Protein AF-A0A8T3PQI6-F1 (afdb_monomer)

Sequence (76 aa):
MSWNTAAAGTIA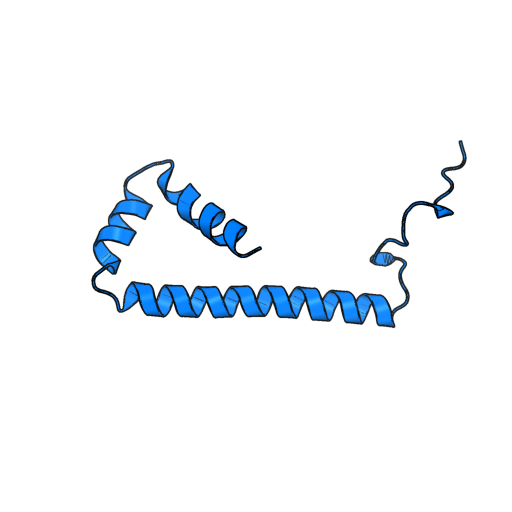AEAPASARVAFIRKTYLHLGGAVLAFIAVEAALITSPLAQPIVQTLLGGRMSWLIVPAAFMAVG

Solvent-accessible surface area (backbone atoms only — not comparable to full-atom values): 4563 Å² total; per-residue (Å²): 135,83,81,70,59,90,79,54,77,76,50,70,87,76,39,58,70,71,57,37,52,53,50,52,52,50,54,51,50,51,50,51,48,52,52,53,51,48,52,53,50,50,55,53,41,67,75,36,91,55,34,63,64,48,52,49,49,51,70,67,44,96,66,36,56,55,52,56,59,51,57,55,58,74,74,106

Structure (mmCIF, N/CA/C/O backbone):
data_AF-A0A8T3PQI6-F1
#
_entry.id   AF-A0A8T3PQI6-F1
#
loop_
_atom_site.group_PDB
_atom_site.id
_atom_site.type_symbol
_atom_site.label_atom_id
_atom_site.label_alt_id
_atom_site.label_comp_id
_atom_site.label_asym_id
_atom_site.label_entity_id
_atom_site.label_seq_id
_atom_site.pdbx_PDB_ins_code
_atom_site.Cartn_x
_atom_site.Cartn_y
_atom_site.Cartn_z
_atom_site.occupancy
_atom_site.B_iso_or_equiv
_atom_site.auth_seq_id
_atom_site.auth_comp_id
_atom_site.auth_asym_id
_atom_site.auth_atom_id
_atom_site.pdbx_PDB_model_num
ATOM 1 N N . MET A 1 1 ? 41.956 0.620 -13.858 1.00 51.75 1 MET A N 1
ATOM 2 C CA . MET A 1 1 ? 41.021 -0.305 -13.185 1.00 51.75 1 MET A CA 1
ATOM 3 C C . MET A 1 1 ? 39.804 -0.446 -14.091 1.00 51.75 1 MET A C 1
ATOM 5 O O . MET A 1 1 ? 38.945 0.423 -14.081 1.00 51.75 1 MET A O 1
ATOM 9 N N . SER A 1 2 ? 39.811 -1.430 -14.996 1.00 59.12 2 SER A N 1
ATOM 10 C CA . SER A 1 2 ? 38.696 -1.676 -15.918 1.00 59.12 2 SER A CA 1
ATOM 11 C C . SER A 1 2 ? 37.634 -2.486 -15.185 1.00 59.12 2 SER A C 1
ATOM 13 O O . SER A 1 2 ? 37.828 -3.673 -14.919 1.00 59.12 2 SER A O 1
AT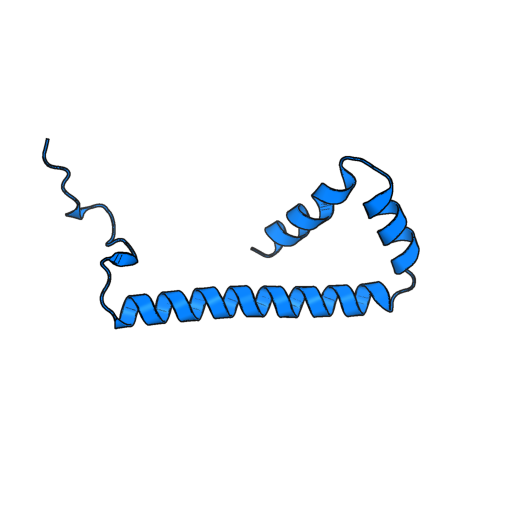OM 15 N N . TRP A 1 3 ? 36.530 -1.843 -14.821 1.00 62.12 3 TRP A N 1
ATOM 16 C CA . TRP A 1 3 ? 35.354 -2.545 -14.327 1.00 62.12 3 TRP A CA 1
ATOM 17 C C . TRP A 1 3 ? 34.801 -3.386 -15.485 1.00 62.12 3 TRP A C 1
ATOM 19 O O . TRP A 1 3 ? 34.172 -2.856 -16.395 1.00 62.12 3 TRP A O 1
ATOM 29 N N . ASN A 1 4 ? 35.103 -4.687 -15.496 1.00 58.84 4 ASN A N 1
ATOM 30 C CA . ASN A 1 4 ? 34.467 -5.648 -16.393 1.00 58.84 4 ASN A CA 1
ATOM 31 C C . ASN A 1 4 ? 32.977 -5.715 -16.027 1.00 58.84 4 ASN A C 1
ATOM 33 O O . ASN A 1 4 ? 32.572 -6.474 -15.149 1.00 58.84 4 ASN A O 1
ATOM 37 N N . THR A 1 5 ? 32.156 -4.920 -16.710 1.00 60.41 5 THR A N 1
ATOM 38 C CA . THR A 1 5 ? 30.688 -4.928 -16.608 1.00 60.41 5 THR A CA 1
ATOM 39 C C . THR A 1 5 ? 30.065 -6.238 -17.097 1.00 60.41 5 THR A C 1
ATOM 41 O O . THR A 1 5 ? 28.885 -6.464 -16.883 1.00 60.41 5 THR A O 1
ATOM 44 N N . ALA A 1 6 ? 30.857 -7.150 -17.669 1.00 53.91 6 ALA A N 1
ATOM 45 C CA . ALA A 1 6 ? 30.417 -8.463 -18.135 1.00 53.91 6 ALA A CA 1
ATOM 46 C C . ALA A 1 6 ? 29.830 -9.378 -17.035 1.00 53.91 6 ALA A C 1
ATOM 48 O O . ALA A 1 6 ? 29.143 -10.339 -17.367 1.00 53.91 6 ALA A O 1
ATOM 49 N N . ALA A 1 7 ? 30.076 -9.096 -15.746 1.00 55.03 7 ALA A N 1
ATOM 50 C CA . ALA A 1 7 ? 29.527 -9.866 -14.621 1.00 55.03 7 ALA A CA 1
ATOM 51 C C . ALA A 1 7 ? 28.351 -9.180 -13.893 1.00 55.03 7 ALA A C 1
ATOM 53 O O . ALA A 1 7 ? 27.663 -9.827 -13.104 1.00 55.03 7 ALA A O 1
ATOM 54 N N . ALA A 1 8 ? 28.093 -7.895 -14.152 1.00 59.19 8 ALA A N 1
ATOM 55 C CA . ALA A 1 8 ? 26.905 -7.207 -13.659 1.00 59.19 8 ALA A CA 1
ATOM 56 C C . ALA A 1 8 ? 25.837 -7.323 -14.749 1.00 59.19 8 ALA A C 1
ATOM 58 O O . ALA A 1 8 ? 26.026 -6.803 -15.844 1.00 59.19 8 ALA A O 1
ATOM 59 N N . GLY A 1 9 ? 24.747 -8.052 -14.492 1.00 66.38 9 GLY A N 1
ATOM 60 C CA . GLY A 1 9 ? 23.658 -8.189 -15.463 1.00 66.38 9 GLY A CA 1
ATOM 61 C C . GLY A 1 9 ? 23.265 -6.830 -16.054 1.00 66.38 9 GLY A C 1
ATOM 62 O O . GLY A 1 9 ? 23.248 -5.831 -15.335 1.00 66.38 9 GLY A O 1
ATOM 63 N N . THR A 1 10 ? 22.994 -6.789 -17.363 1.00 73.06 10 THR A N 1
ATOM 64 C CA . THR A 1 10 ? 22.641 -5.558 -18.085 1.00 73.06 10 THR A CA 1
ATOM 65 C C . THR A 1 10 ? 21.587 -4.779 -17.305 1.00 73.06 10 THR A C 1
ATOM 67 O O . THR A 1 10 ? 20.496 -5.293 -17.041 1.00 73.06 10 THR A O 1
ATOM 70 N N . ILE A 1 11 ? 21.908 -3.545 -16.912 1.00 79.75 11 ILE A N 1
ATOM 71 C CA . ILE A 1 11 ? 20.972 -2.701 -16.169 1.00 79.75 11 ILE A CA 1
ATOM 72 C C . ILE A 1 11 ? 19.740 -2.427 -17.033 1.00 79.75 11 ILE A C 1
ATOM 74 O O . ILE A 1 11 ? 19.837 -2.300 -18.253 1.00 79.75 11 ILE A O 1
ATOM 78 N N . ALA A 1 12 ? 18.563 -2.318 -16.410 1.00 76.94 12 ALA A N 1
ATOM 79 C CA . ALA A 1 12 ? 17.297 -2.199 -17.139 1.00 76.94 12 ALA A CA 1
ATOM 80 C C . ALA A 1 12 ? 17.288 -1.044 -18.162 1.00 76.94 12 ALA A C 1
ATOM 82 O O . ALA A 1 12 ? 16.626 -1.148 -19.189 1.00 76.94 12 ALA A O 1
ATOM 83 N N . ALA A 1 13 ? 18.052 0.028 -17.930 1.00 77.44 13 ALA A N 1
ATOM 84 C CA . ALA A 1 13 ? 18.198 1.139 -18.872 1.00 77.44 13 ALA A CA 1
ATOM 85 C C . ALA A 1 13 ? 18.893 0.741 -20.193 1.00 77.44 13 ALA A C 1
ATOM 87 O O . ALA A 1 13 ? 18.498 1.206 -21.261 1.00 77.44 13 ALA A O 1
ATOM 88 N N . GLU A 1 14 ? 19.879 -0.155 -20.134 1.00 83.25 14 GLU A N 1
ATOM 89 C CA . GLU A 1 14 ? 20.689 -0.607 -21.276 1.00 83.25 14 GLU A CA 1
ATOM 90 C C . GLU A 1 14 ? 20.094 -1.839 -21.982 1.00 83.25 14 GLU A C 1
ATOM 92 O O . GLU A 1 14 ? 20.533 -2.216 -23.067 1.00 83.25 14 GLU A O 1
ATOM 97 N N . ALA A 1 15 ? 19.065 -2.462 -21.399 1.00 85.00 15 ALA A N 1
ATOM 98 C CA . ALA A 1 15 ? 18.417 -3.646 -21.958 1.00 85.00 15 ALA A CA 1
ATOM 99 C C . ALA A 1 15 ? 17.710 -3.349 -23.300 1.00 85.00 15 ALA A C 1
ATOM 101 O O . ALA A 1 15 ? 17.256 -2.223 -23.511 1.00 85.00 15 ALA A O 1
ATOM 102 N N . PRO A 1 16 ? 17.527 -4.341 -24.196 1.00 88.06 16 PRO A N 1
ATOM 103 C CA . PRO A 1 16 ? 16.782 -4.169 -25.444 1.00 88.06 16 PRO A CA 1
ATOM 104 C C . PRO A 1 16 ? 15.380 -3.589 -25.221 1.00 88.06 16 PRO A C 1
ATOM 106 O O . PRO A 1 16 ? 14.736 -3.860 -24.206 1.00 88.06 16 PRO A O 1
ATOM 109 N N . ALA A 1 17 ? 14.865 -2.828 -26.192 1.00 86.69 17 ALA A N 1
ATOM 110 C CA . ALA A 1 17 ? 13.582 -2.130 -26.058 1.00 86.69 17 ALA A CA 1
ATOM 111 C C . ALA A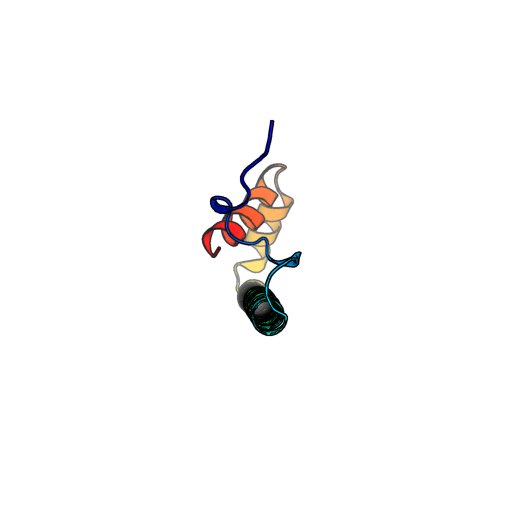 1 17 ? 12.425 -3.055 -25.633 1.00 86.69 17 ALA A C 1
ATOM 113 O O . ALA A 1 17 ? 11.637 -2.691 -24.762 1.00 86.69 17 ALA A O 1
ATOM 114 N N . SER A 1 18 ? 12.368 -4.273 -26.178 1.00 88.56 18 SER A N 1
ATOM 115 C CA . SER A 1 18 ? 11.380 -5.295 -25.809 1.00 88.56 18 SER A CA 1
ATOM 116 C C . SER A 1 18 ? 11.468 -5.711 -24.335 1.00 88.56 18 SER A C 1
ATOM 118 O O . SER A 1 18 ? 10.440 -5.821 -23.666 1.00 88.56 18 SER A O 1
ATOM 120 N N . ALA A 1 19 ? 12.681 -5.888 -23.804 1.00 86.75 19 ALA A N 1
ATOM 121 C CA . ALA A 1 19 ? 12.914 -6.238 -22.405 1.00 86.75 19 ALA A CA 1
ATOM 122 C C . ALA A 1 19 ? 12.492 -5.103 -21.458 1.00 86.75 19 ALA A C 1
ATOM 124 O O . ALA A 1 19 ? 11.835 -5.356 -20.447 1.00 86.75 19 ALA A O 1
ATOM 125 N N . ARG A 1 20 ? 12.782 -3.846 -21.815 1.00 87.88 20 ARG A N 1
ATOM 126 C CA . ARG A 1 20 ? 12.357 -2.667 -21.037 1.00 87.88 20 ARG A CA 1
ATOM 127 C C . ARG A 1 20 ? 10.842 -2.517 -20.992 1.00 87.88 20 ARG A C 1
ATOM 129 O O . ARG A 1 20 ? 10.280 -2.292 -19.925 1.00 87.88 20 ARG A O 1
ATOM 136 N N . VAL A 1 21 ? 10.170 -2.694 -22.131 1.00 91.56 21 VAL A N 1
ATOM 137 C CA . VAL A 1 21 ? 8.700 -2.652 -22.210 1.00 91.56 21 VAL A CA 1
ATOM 138 C C . VAL A 1 21 ? 8.079 -3.747 -21.343 1.00 91.56 21 VAL A C 1
ATOM 140 O O . VAL A 1 21 ? 7.117 -3.487 -20.619 1.00 91.56 21 VAL A O 1
ATOM 143 N N . ALA A 1 22 ? 8.640 -4.959 -21.371 1.00 90.88 22 ALA A N 1
ATOM 144 C CA . ALA A 1 22 ? 8.177 -6.053 -20.525 1.00 90.88 22 ALA A CA 1
ATOM 145 C C . ALA A 1 22 ? 8.372 -5.752 -19.029 1.00 90.88 22 ALA A C 1
ATOM 147 O O . ALA A 1 22 ? 7.467 -6.022 -18.239 1.00 90.88 22 ALA A O 1
ATOM 148 N N . PHE A 1 23 ? 9.515 -5.174 -18.646 1.00 89.38 23 PHE A N 1
ATOM 149 C CA . 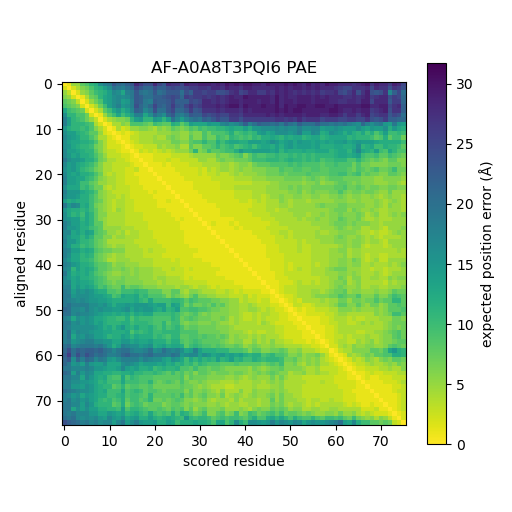PHE A 1 23 ? 9.778 -4.744 -17.272 1.00 89.38 23 PHE A CA 1
ATOM 150 C C . PHE A 1 23 ? 8.758 -3.698 -16.809 1.00 89.38 23 PHE A C 1
ATOM 152 O O . PHE A 1 23 ? 8.067 -3.929 -15.821 1.00 89.38 23 PHE A O 1
ATOM 159 N N . ILE A 1 24 ? 8.581 -2.613 -17.572 1.00 92.00 24 ILE A N 1
ATOM 160 C CA . ILE A 1 24 ? 7.601 -1.557 -17.273 1.00 92.00 24 ILE A CA 1
ATOM 161 C C . ILE A 1 24 ? 6.206 -2.164 -17.107 1.00 92.00 24 ILE A C 1
ATOM 163 O O . ILE A 1 24 ? 5.561 -1.945 -16.086 1.00 92.00 24 ILE A O 1
ATOM 167 N N . ARG A 1 25 ? 5.748 -2.992 -18.055 1.00 94.25 25 ARG A N 1
ATOM 168 C CA . ARG A 1 25 ? 4.420 -3.615 -17.968 1.00 94.25 25 ARG A CA 1
ATOM 169 C C . ARG A 1 25 ? 4.248 -4.408 -16.672 1.00 94.25 25 ARG A C 1
ATOM 171 O O . ARG A 1 25 ? 3.218 -4.268 -16.025 1.00 94.25 25 ARG A O 1
ATOM 178 N N . LYS A 1 26 ? 5.236 -5.217 -16.282 1.00 92.38 26 LYS A N 1
ATOM 179 C CA . LYS A 1 26 ? 5.177 -6.010 -15.043 1.00 92.38 26 LYS A CA 1
ATOM 180 C C . LYS A 1 26 ? 5.138 -5.123 -13.799 1.00 92.38 26 LYS A C 1
ATOM 182 O O . LYS A 1 26 ? 4.303 -5.363 -12.933 1.00 92.38 26 LYS A O 1
ATOM 187 N N . THR A 1 27 ? 5.968 -4.083 -13.740 1.00 91.44 27 THR A N 1
ATOM 188 C CA . THR A 1 27 ? 6.000 -3.140 -12.612 1.00 91.44 27 THR A CA 1
ATOM 189 C C . THR A 1 27 ? 4.665 -2.423 -12.448 1.00 91.44 27 THR A C 1
ATOM 191 O O . THR A 1 27 ? 4.125 -2.374 -11.348 1.00 91.44 27 THR A O 1
ATOM 194 N N . TYR A 1 28 ? 4.089 -1.927 -13.545 1.00 94.25 28 TYR A N 1
ATOM 195 C CA . TYR A 1 28 ? 2.796 -1.242 -13.503 1.00 94.25 28 TYR A CA 1
ATOM 196 C C . TYR A 1 28 ? 1.623 -2.196 -13.258 1.00 94.25 28 TYR A C 1
ATOM 198 O O . TYR A 1 28 ? 0.658 -1.797 -12.614 1.00 94.25 28 TYR A O 1
ATOM 206 N N . LEU A 1 29 ? 1.700 -3.451 -13.710 1.00 95.00 29 LEU A N 1
ATOM 207 C CA . LEU A 1 29 ? 0.704 -4.470 -13.369 1.00 95.00 29 LEU A CA 1
ATOM 208 C C . LEU A 1 29 ? 0.731 -4.810 -11.879 1.00 95.00 29 LEU A C 1
ATOM 210 O O . LEU A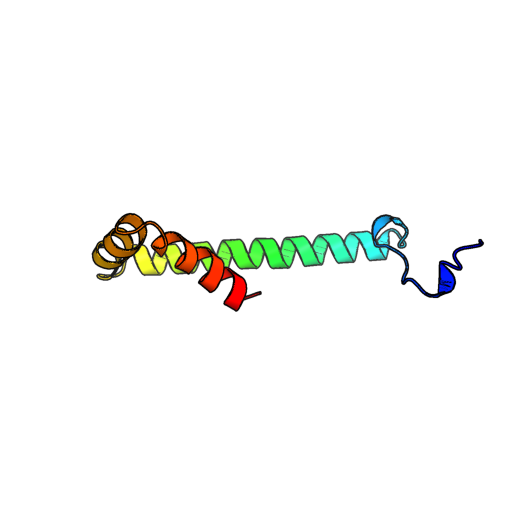 1 29 ? -0.326 -4.866 -11.262 1.00 95.00 29 LEU A O 1
ATOM 214 N N . HIS A 1 30 ? 1.915 -5.010 -11.297 1.00 90.00 30 HIS A N 1
ATOM 215 C CA . HIS A 1 30 ? 2.044 -5.284 -9.867 1.00 90.00 30 HIS A CA 1
ATOM 216 C C . HIS A 1 30 ? 1.597 -4.080 -9.030 1.00 90.00 30 HIS A C 1
ATOM 218 O O . HIS A 1 30 ? 0.771 -4.233 -8.135 1.00 90.00 30 HIS A O 1
ATOM 224 N N . LEU A 1 31 ? 2.054 -2.873 -9.381 1.00 91.25 31 LEU A N 1
ATOM 225 C CA . LEU A 1 31 ? 1.623 -1.634 -8.730 1.00 91.25 31 LEU A CA 1
ATOM 226 C C . LEU A 1 31 ? 0.104 -1.437 -8.831 1.00 91.25 31 LEU A C 1
ATOM 228 O O . LEU A 1 31 ? -0.549 -1.164 -7.829 1.00 91.25 31 LEU A O 1
ATOM 232 N N . GLY A 1 32 ? -0.471 -1.605 -10.023 1.00 94.62 32 GLY A N 1
ATOM 233 C CA . GLY A 1 32 ? -1.915 -1.500 -10.231 1.00 94.62 32 GLY A CA 1
ATOM 234 C C . GLY A 1 32 ? -2.696 -2.552 -9.442 1.00 94.62 32 GLY A C 1
ATOM 235 O O . GLY A 1 32 ? -3.707 -2.228 -8.825 1.00 94.62 32 GLY A O 1
ATOM 236 N N . GLY A 1 33 ? -2.200 -3.792 -9.401 1.00 92.88 33 GLY A N 1
ATOM 237 C CA . GLY A 1 33 ? -2.764 -4.864 -8.582 1.00 92.88 33 GLY A CA 1
ATOM 238 C C . GLY A 1 33 ? -2.735 -4.537 -7.089 1.00 92.88 33 GLY A C 1
ATOM 239 O O . GLY A 1 33 ? -3.746 -4.718 -6.414 1.00 92.88 33 GLY A O 1
ATOM 240 N N . ALA A 1 34 ? -1.628 -3.986 -6.589 1.00 89.31 34 ALA A N 1
ATOM 241 C CA . ALA A 1 34 ? -1.504 -3.556 -5.199 1.00 89.31 34 ALA A CA 1
ATOM 242 C C . ALA A 1 34 ? -2.495 -2.431 -4.853 1.00 89.31 34 ALA A C 1
ATOM 244 O O . ALA A 1 34 ? -3.146 -2.490 -3.812 1.00 89.31 34 ALA A O 1
ATOM 245 N N . VAL A 1 35 ? -2.674 -1.447 -5.743 1.00 92.19 35 VAL A N 1
ATOM 246 C CA . VAL A 1 35 ? -3.673 -0.377 -5.565 1.00 92.19 35 VAL A CA 1
ATOM 247 C C . VAL A 1 35 ? -5.092 -0.949 -5.518 1.00 92.19 35 VAL A C 1
ATOM 249 O O . VAL A 1 35 ? -5.859 -0.604 -4.624 1.00 92.19 35 VAL A O 1
ATOM 252 N N . LEU A 1 36 ? -5.444 -1.854 -6.436 1.00 94.62 36 LEU A N 1
ATOM 253 C CA . LEU A 1 36 ? -6.766 -2.489 -6.445 1.00 94.62 36 LEU A CA 1
ATOM 254 C C . LEU A 1 36 ? -7.019 -3.335 -5.190 1.00 94.62 36 LEU A C 1
ATOM 256 O O . LEU A 1 36 ? -8.109 -3.276 -4.622 1.00 94.62 36 LEU A O 1
ATOM 260 N N . ALA A 1 37 ? -6.019 -4.095 -4.741 1.00 91.25 37 ALA A N 1
ATOM 261 C CA . ALA A 1 37 ? -6.107 -4.867 -3.507 1.00 91.25 37 ALA A CA 1
ATOM 262 C C . ALA A 1 37 ? -6.301 -3.953 -2.290 1.00 91.25 37 ALA A C 1
ATOM 264 O O . ALA A 1 37 ? -7.151 -4.229 -1.445 1.00 91.25 37 ALA A O 1
ATOM 265 N N . PHE A 1 38 ? -5.573 -2.836 -2.230 1.00 89.25 38 PHE A N 1
ATOM 266 C CA . PHE A 1 38 ? -5.719 -1.855 -1.160 1.00 89.25 38 PHE A CA 1
ATOM 267 C C . PHE A 1 38 ? -7.124 -1.239 -1.133 1.00 89.25 38 PHE A C 1
ATOM 269 O O . PHE A 1 38 ? -7.754 -1.227 -0.080 1.00 89.25 38 PHE A O 1
ATOM 276 N N . ILE A 1 39 ? -7.669 -0.851 -2.292 1.00 93.81 39 ILE A N 1
ATOM 277 C CA . ILE A 1 39 ? -9.053 -0.358 -2.410 1.00 93.81 39 ILE A CA 1
ATOM 278 C C . ILE A 1 39 ? -10.057 -1.396 -1.892 1.00 93.81 39 ILE A C 1
ATOM 280 O O . ILE A 1 39 ? -10.986 -1.050 -1.165 1.00 93.81 39 ILE A O 1
ATOM 284 N N . ALA A 1 40 ? -9.886 -2.673 -2.247 1.00 93.31 40 ALA A N 1
ATOM 285 C CA . ALA A 1 40 ? -10.771 -3.739 -1.780 1.00 93.31 40 ALA A CA 1
ATOM 286 C C . ALA A 1 40 ? -10.710 -3.909 -0.252 1.00 93.31 40 ALA A C 1
ATOM 288 O O . ALA A 1 40 ? -11.747 -4.081 0.393 1.00 93.31 40 ALA A O 1
ATOM 289 N N . VAL A 1 41 ? -9.511 -3.816 0.330 1.00 90.25 41 VAL A N 1
ATOM 290 C CA . VAL A 1 41 ? -9.313 -3.849 1.785 1.00 90.25 41 VAL A CA 1
ATOM 291 C C . VAL A 1 41 ? -9.980 -2.647 2.451 1.00 90.25 41 VAL A C 1
ATOM 293 O O . VAL A 1 41 ? -10.737 -2.837 3.399 1.00 90.25 41 VAL A O 1
ATOM 296 N N . GLU A 1 42 ? -9.772 -1.427 1.954 1.00 89.38 42 GLU A N 1
ATOM 297 C CA . GLU A 1 42 ? -10.420 -0.226 2.495 1.00 89.38 42 GLU A CA 1
ATOM 298 C C . GLU A 1 42 ? -11.948 -0.316 2.410 1.00 89.38 42 GLU A C 1
ATOM 300 O O . GLU A 1 42 ? -12.635 -0.043 3.394 1.00 89.38 42 GLU A O 1
ATOM 305 N N . ALA A 1 43 ? -12.491 -0.768 1.275 1.00 92.88 43 ALA A N 1
ATOM 306 C CA . ALA A 1 43 ? -13.929 -0.955 1.095 1.00 92.88 43 ALA A CA 1
ATOM 307 C C . ALA A 1 43 ? -14.511 -1.952 2.113 1.00 92.88 43 ALA A C 1
ATOM 309 O O . ALA A 1 43 ? -15.557 -1.691 2.718 1.00 92.88 43 ALA 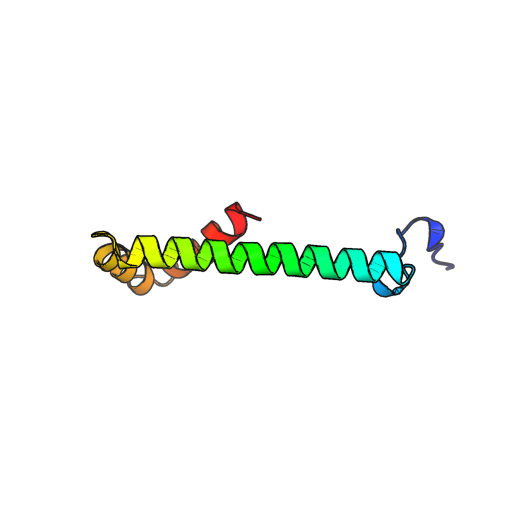A O 1
ATOM 310 N N . ALA A 1 44 ? -13.819 -3.069 2.348 1.00 91.12 44 ALA A N 1
ATOM 311 C CA . ALA A 1 44 ? -14.212 -4.048 3.356 1.00 91.12 44 ALA A CA 1
ATOM 312 C C . ALA A 1 44 ? -14.108 -3.475 4.780 1.00 91.12 44 ALA A C 1
ATOM 314 O O . ALA A 1 44 ? -15.009 -3.667 5.593 1.00 91.12 44 ALA A O 1
ATOM 315 N N . LEU A 1 45 ? -13.041 -2.736 5.084 1.00 88.50 45 LEU A N 1
ATOM 316 C CA . LEU A 1 45 ? -12.815 -2.156 6.407 1.00 88.50 45 LEU A CA 1
ATOM 317 C C . LEU A 1 45 ? -13.839 -1.073 6.755 1.00 88.50 45 LEU A C 1
ATOM 319 O O . LEU A 1 45 ? -14.385 -1.098 7.858 1.00 88.50 45 LEU A O 1
ATOM 323 N N . ILE A 1 46 ? -14.134 -0.162 5.826 1.00 87.69 46 ILE A N 1
ATOM 324 C CA . ILE A 1 46 ? -15.066 0.958 6.033 1.00 87.69 46 ILE A CA 1
ATOM 325 C C . ILE A 1 46 ? -16.499 0.459 6.231 1.00 87.69 46 ILE A C 1
ATOM 327 O O . ILE A 1 46 ? -17.242 1.017 7.035 1.00 87.69 46 ILE A O 1
ATOM 331 N N . THR A 1 47 ? -16.891 -0.598 5.518 1.00 89.75 47 THR A N 1
ATOM 332 C CA . THR A 1 47 ? -18.227 -1.201 5.655 1.00 89.75 47 THR A CA 1
ATOM 333 C C . THR A 1 47 ? -18.343 -2.132 6.864 1.00 89.75 47 THR A C 1
ATOM 335 O O . THR A 1 47 ? -19.448 -2.531 7.231 1.00 89.75 47 THR A O 1
ATOM 338 N N . SER A 1 48 ? -17.224 -2.464 7.514 1.00 90.44 48 SER A N 1
ATOM 339 C CA . SER A 1 48 ? -17.206 -3.340 8.681 1.00 90.44 48 SER A CA 1
ATOM 340 C C . SER A 1 48 ? -17.500 -2.594 9.994 1.00 90.44 48 SER A C 1
ATOM 342 O O . SER A 1 48 ? -17.188 -1.408 10.133 1.00 90.44 48 SER A O 1
ATOM 344 N N . PRO A 1 49 ? -17.970 -3.302 11.039 1.00 88.81 49 PRO A N 1
ATOM 345 C CA . PRO A 1 49 ? -18.063 -2.755 12.397 1.00 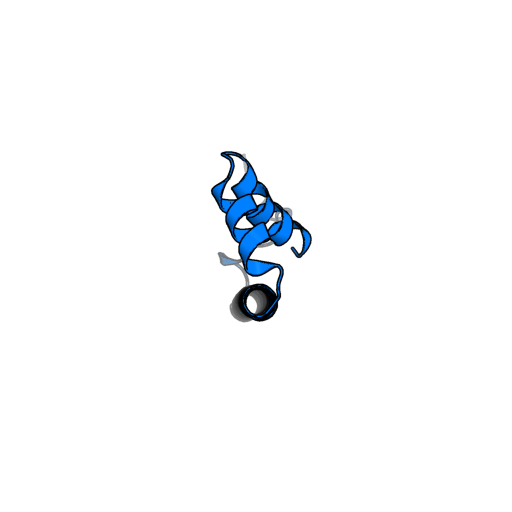88.81 49 PRO A CA 1
ATOM 346 C C . PRO A 1 49 ? -16.701 -2.371 13.002 1.00 88.81 49 PRO A C 1
ATOM 348 O O . PRO A 1 49 ? -16.644 -1.724 14.046 1.00 88.81 49 PRO A O 1
ATOM 351 N N . LEU A 1 50 ? -15.599 -2.786 12.369 1.00 86.00 50 LEU A N 1
ATOM 352 C CA . LEU A 1 50 ? -14.238 -2.547 12.837 1.00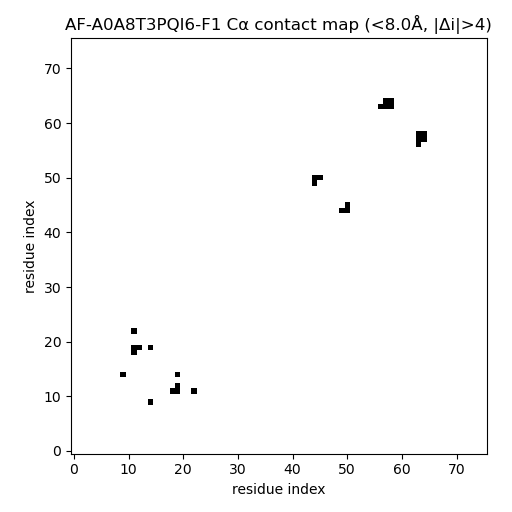 86.00 50 LEU A CA 1
ATOM 353 C C . LEU A 1 50 ? -13.717 -1.153 12.455 1.00 86.00 50 LEU A C 1
ATOM 355 O O . LEU A 1 50 ? -12.640 -0.773 12.909 1.00 86.00 50 LEU A O 1
ATOM 359 N N . ALA A 1 51 ? -14.467 -0.366 11.676 1.00 83.56 51 ALA A N 1
ATOM 360 C CA . ALA A 1 51 ? -14.033 0.956 11.226 1.00 83.56 51 ALA A CA 1
ATOM 361 C C . ALA A 1 51 ? -13.641 1.887 12.392 1.00 83.56 51 ALA A C 1
ATOM 363 O O . ALA A 1 51 ? -12.534 2.423 12.410 1.00 83.56 51 ALA A O 1
ATOM 364 N N . GLN A 1 52 ? -14.503 2.039 13.406 1.00 85.00 52 GLN A N 1
ATOM 365 C CA . GLN A 1 52 ? -14.204 2.878 14.576 1.00 85.00 52 GLN A CA 1
ATOM 366 C C . GLN A 1 52 ? -12.958 2.430 15.361 1.00 85.00 52 GLN A C 1
ATOM 368 O O . GLN A 1 52 ? -12.072 3.265 15.562 1.00 85.00 52 GLN A O 1
ATOM 373 N N . PRO A 1 53 ? -12.838 1.164 15.810 1.00 86.25 53 PRO A N 1
ATOM 374 C CA . PRO A 1 53 ? -11.672 0.742 16.584 1.00 86.25 53 PRO A CA 1
ATOM 375 C C . PRO A 1 53 ? -10.372 0.788 15.770 1.00 86.25 53 PRO A C 1
ATOM 377 O O . PRO A 1 53 ? -9.318 1.096 16.327 1.00 86.25 53 PRO A O 1
ATOM 380 N N . ILE A 1 54 ? -10.425 0.556 14.455 1.00 85.06 54 ILE A N 1
ATOM 381 C CA . ILE A 1 54 ? -9.254 0.686 13.575 1.00 85.06 54 ILE A CA 1
ATOM 382 C C . ILE A 1 54 ? -8.806 2.143 13.481 1.00 85.06 54 ILE A C 1
ATOM 384 O O . ILE A 1 54 ? -7.625 2.425 13.668 1.00 85.06 54 ILE A O 1
ATOM 388 N N . VAL A 1 55 ? -9.733 3.078 13.262 1.00 85.69 55 VAL A N 1
ATOM 389 C CA . VAL A 1 55 ? -9.420 4.514 13.210 1.00 85.69 55 VAL A CA 1
ATOM 390 C C . VAL A 1 55 ? -8.835 4.996 14.539 1.00 85.69 55 VAL A C 1
ATOM 392 O O . VAL A 1 55 ? -7.829 5.702 14.546 1.00 85.69 55 VAL A O 1
ATOM 395 N N . GLN A 1 56 ? -9.401 4.565 15.668 1.00 87.19 56 GLN A N 1
ATOM 396 C CA . GLN A 1 56 ? -8.857 4.879 16.993 1.00 87.19 56 GLN A CA 1
ATOM 397 C C . GLN A 1 56 ? -7.451 4.301 17.192 1.00 87.19 56 GLN A C 1
ATOM 399 O O . GLN A 1 56 ? -6.584 4.978 17.737 1.00 87.19 56 GLN A O 1
ATOM 404 N N . THR A 1 57 ? -7.201 3.083 16.708 1.00 85.00 57 THR A N 1
ATOM 405 C CA . THR A 1 57 ? -5.876 2.451 16.778 1.00 85.00 57 THR A CA 1
ATOM 406 C C . THR A 1 57 ? -4.860 3.205 15.920 1.00 85.00 57 THR A C 1
ATOM 408 O O . THR A 1 57 ? -3.765 3.482 16.397 1.00 85.00 57 THR A O 1
ATOM 411 N N . LEU A 1 58 ? -5.229 3.586 14.692 1.00 84.94 58 LEU A N 1
ATOM 412 C CA . LEU A 1 58 ? -4.366 4.290 13.733 1.00 84.94 58 LEU A CA 1
ATOM 413 C C . LEU A 1 58 ? -4.098 5.759 14.096 1.00 84.94 58 LEU A C 1
ATOM 415 O O . LEU A 1 58 ? -3.073 6.307 13.700 1.00 84.94 58 LEU A O 1
ATOM 419 N N . LEU A 1 59 ? -5.006 6.409 14.826 1.00 83.62 59 LEU A N 1
ATOM 420 C CA . LEU A 1 59 ? -4.843 7.795 15.287 1.00 83.62 59 LEU A CA 1
ATOM 421 C C . LEU A 1 59 ? -4.316 7.889 16.728 1.00 83.62 59 LEU A C 1
ATOM 423 O O . LEU A 1 59 ? -3.879 8.956 17.155 1.00 83.62 59 LEU A O 1
ATOM 427 N N . GLY A 1 60 ? -4.361 6.795 17.490 1.00 81.50 60 GLY A N 1
ATOM 428 C CA . GLY A 1 60 ? -4.164 6.802 18.941 1.00 81.50 60 GLY A CA 1
ATOM 429 C C . GLY A 1 60 ? -2.711 6.818 19.422 1.00 81.50 60 GLY A C 1
ATOM 430 O O . GLY A 1 60 ? -2.473 7.054 20.604 1.00 81.50 60 GLY A O 1
ATOM 431 N N . GLY A 1 61 ? -1.717 6.581 18.557 1.00 81.38 61 GLY A N 1
ATOM 432 C CA . GLY A 1 61 ? -0.322 6.502 19.005 1.00 81.38 61 GLY A CA 1
ATOM 433 C C . GLY A 1 61 ? 0.723 6.736 17.920 1.00 81.38 61 GLY A C 1
ATOM 434 O O . GLY A 1 61 ? 0.523 6.400 16.759 1.00 81.38 61 GLY A O 1
ATOM 435 N N . ARG A 1 62 ? 1.893 7.255 18.312 1.00 80.25 62 ARG A N 1
ATOM 436 C CA . ARG A 1 62 ? 2.990 7.638 17.397 1.00 80.25 62 ARG A CA 1
ATOM 437 C C . ARG A 1 62 ? 3.504 6.499 16.505 1.00 80.25 62 ARG A C 1
ATOM 439 O O . ARG A 1 62 ? 3.965 6.763 15.403 1.00 80.25 62 ARG A O 1
ATOM 446 N N . MET A 1 63 ? 3.427 5.254 16.977 1.00 85.44 63 MET A N 1
ATOM 447 C CA . MET A 1 63 ? 3.898 4.071 16.242 1.00 85.44 63 MET A CA 1
ATOM 448 C C . MET A 1 63 ? 2.779 3.305 15.533 1.00 85.44 63 MET A C 1
ATOM 450 O O . MET A 1 63 ? 3.069 2.385 14.776 1.00 85.44 63 MET A O 1
ATOM 454 N N . SER A 1 64 ? 1.513 3.675 15.744 1.00 86.62 64 SER A N 1
ATOM 455 C CA . SER A 1 64 ? 0.367 2.979 15.143 1.00 86.62 64 SER A CA 1
ATOM 456 C C . SER A 1 64 ? 0.396 3.011 13.616 1.00 86.62 64 SER A C 1
ATOM 458 O O . SER A 1 64 ? 0.085 2.016 12.967 1.00 86.62 64 SER A O 1
ATOM 460 N N . TRP A 1 65 ? 0.879 4.115 13.042 1.00 85.69 65 TRP A N 1
ATOM 461 C CA . TRP A 1 65 ? 1.030 4.248 11.601 1.00 85.69 65 TRP A CA 1
ATOM 462 C C . TRP A 1 65 ? 1.979 3.208 11.004 1.00 85.69 65 TRP A C 1
ATOM 464 O O . TRP A 1 65 ? 1.794 2.867 9.847 1.00 85.69 65 TRP A O 1
ATOM 474 N N . LEU A 1 66 ? 2.933 2.646 11.766 1.00 90.19 66 LEU A N 1
ATOM 475 C CA . LEU A 1 66 ? 3.861 1.611 11.279 1.00 90.19 66 LEU A CA 1
ATOM 476 C C . LEU A 1 66 ? 3.163 0.299 10.906 1.00 90.19 66 LEU A C 1
ATOM 478 O O . LEU A 1 66 ? 3.705 -0.472 10.118 1.00 90.19 66 LEU A O 1
ATOM 482 N N . ILE A 1 67 ? 1.958 0.063 11.424 1.00 87.38 67 ILE A N 1
ATOM 483 C CA . ILE A 1 67 ? 1.155 -1.119 11.098 1.00 87.38 67 ILE A CA 1
ATOM 484 C C . ILE A 1 67 ? 0.762 -1.107 9.613 1.00 87.38 67 ILE A C 1
ATOM 486 O O . ILE A 1 67 ? 0.785 -2.153 8.971 1.00 87.38 67 ILE A O 1
ATOM 490 N N . VAL A 1 68 ? 0.472 0.068 9.044 1.00 84.50 68 VAL A N 1
ATOM 491 C CA . VAL A 1 68 ? 0.068 0.220 7.636 1.00 84.50 68 VAL A CA 1
ATOM 492 C C . VAL A 1 68 ? 1.188 -0.176 6.656 1.00 84.50 68 VAL A C 1
ATOM 494 O O . VAL A 1 68 ? 0.965 -1.080 5.851 1.00 84.50 68 VAL A O 1
ATOM 497 N N . PRO A 1 69 ? 2.407 0.403 6.707 1.00 87.50 69 PRO A N 1
ATOM 498 C CA . PRO A 1 69 ? 3.504 -0.017 5.850 1.00 87.50 69 PRO A CA 1
ATOM 499 C C . PRO A 1 69 ? 3.995 -1.432 6.184 1.00 87.50 69 PRO A C 1
ATOM 501 O O . PRO A 1 69 ? 4.415 -2.130 5.268 1.00 87.50 69 PRO A O 1
ATOM 504 N N . ALA A 1 70 ? 3.909 -1.900 7.438 1.00 87.56 70 ALA A N 1
ATOM 505 C CA . ALA A 1 70 ? 4.223 -3.294 7.773 1.00 87.56 70 ALA A CA 1
ATOM 506 C C . ALA A 1 70 ? 3.264 -4.285 7.091 1.00 87.56 70 ALA A C 1
ATOM 508 O O . ALA A 1 70 ? 3.714 -5.277 6.520 1.00 87.56 70 ALA A O 1
ATOM 509 N N . ALA A 1 71 ? 1.959 -3.994 7.087 1.00 84.44 71 ALA A N 1
ATOM 510 C CA . ALA A 1 71 ? 0.966 -4.791 6.370 1.00 84.44 71 ALA A CA 1
ATOM 511 C C . ALA A 1 71 ? 1.195 -4.754 4.851 1.00 84.44 71 ALA A C 1
ATOM 513 O O . ALA A 1 71 ? 1.082 -5.782 4.190 1.00 84.44 71 ALA A O 1
ATOM 514 N N . PHE A 1 72 ? 1.577 -3.597 4.304 1.00 80.75 72 PHE A N 1
ATOM 515 C CA . PHE A 1 72 ? 1.879 -3.455 2.878 1.00 80.75 72 PHE A CA 1
ATOM 516 C C . PHE A 1 72 ? 3.131 -4.246 2.465 1.00 80.75 7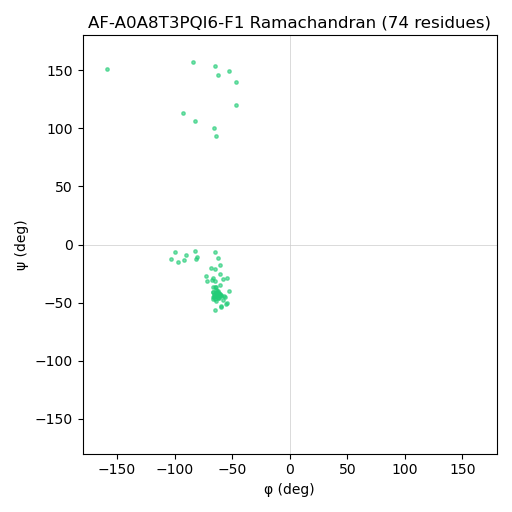2 PHE A C 1
ATOM 518 O O . PHE A 1 72 ? 3.136 -4.899 1.426 1.00 80.75 72 PHE A O 1
ATOM 525 N N . MET A 1 73 ? 4.175 -4.239 3.300 1.00 86.25 73 MET A N 1
ATOM 526 C CA . MET A 1 73 ? 5.401 -5.011 3.068 1.00 86.25 73 MET A CA 1
ATOM 527 C C . MET A 1 73 ? 5.179 -6.527 3.141 1.00 86.25 73 MET A C 1
ATOM 529 O O . MET A 1 73 ? 5.884 -7.264 2.462 1.00 86.25 73 MET A O 1
ATOM 533 N N . ALA A 1 74 ? 4.203 -7.004 3.920 1.00 78.12 74 ALA A N 1
ATOM 534 C CA . ALA A 1 74 ? 3.893 -8.434 4.028 1.00 78.12 74 ALA A CA 1
ATOM 535 C C . ALA A 1 74 ? 3.297 -9.041 2.743 1.00 78.12 74 ALA A C 1
ATOM 537 O O . ALA A 1 74 ? 3.326 -10.257 2.573 1.00 78.12 74 ALA A O 1
ATOM 538 N N . VAL A 1 75 ? 2.743 -8.207 1.860 1.00 71.75 75 VAL A N 1
ATOM 539 C CA . VAL A 1 75 ? 2.156 -8.621 0.573 1.00 71.75 75 VAL A CA 1
ATOM 540 C C . VAL A 1 75 ? 3.187 -8.567 -0.570 1.00 71.75 75 VAL A C 1
ATOM 542 O O . VAL A 1 75 ? 2.914 -9.101 -1.644 1.00 71.75 75 VAL A O 1
ATOM 545 N N . GLY A 1 76 ? 4.344 -7.926 -0.336 1.00 61.28 76 GLY A N 1
ATOM 546 C CA . GLY A 1 76 ? 5.397 -7.642 -1.321 1.00 61.28 76 GLY A CA 1
ATOM 547 C C . GLY A 1 76 ? 5.997 -8.862 -2.009 1.00 61.28 76 GLY A C 1
ATOM 548 O O . GLY A 1 76 ? 6.297 -9.856 -1.312 1.00 61.28 76 GLY A O 1
#

Foldseek 3Di:
DDPPCVPVPDDLVRDPPVSVVVVVVVVVVVVVVLVVVVVVVVVVCCPDPCVVVLVCQCPVDPCSVVVVVVVSVVVD

Radius of gyration: 20.21 Å; Cα contacts (8 Å, |Δi|>4): 14; chains: 1; bounding box: 59×18×45 Å

Secondary structure (DSSP, 8-state):
----GGGSPPPTTTS-HHHHHHHHHHHHHHHHHHHHHHHHHHHHHHHSTTHHHHHHHHHS-TTGGGHHHHHHHHT-

pLDDT: mean 83.49, std 10.8, range [51.75, 95.0]

Mean predicted aligned error: 8.85 Å